Protein AF-A0A1Y1MRL0-F1 (afdb_monomer)

Organism: Photinus pyralis (NCBI:txid7054)

InterPro domains:
  IPR009832 Protein of unknown function DUF1397 [PF07165] (3-108)
  IPR009832 Protein of unknown function DUF1397 [PTHR20997] (3-110)

Sequence (111 aa):
GVNVSESLMEFVCEKDGDRVAMFIAENGFECIKSQQDNLQKCSSDIVNKHKPTNFNAIPALAKITKEQCTEYQSFQKCVVDTLEGCTEKTPANIVDAFFKFVYKLIQCKNL

Structure (mmCIF, N/CA/C/O backbone):
data_AF-A0A1Y1MRL0-F1
#
_entry.id   AF-A0A1Y1MRL0-F1
#
loop_
_atom_site.group_PDB
_atom_site.id
_atom_site.type_symbol
_atom_site.label_atom_id
_atom_site.label_alt_id
_atom_site.label_comp_id
_atom_site.label_asym_id
_atom_site.label_entity_id
_atom_site.label_seq_id
_atom_site.pdbx_PDB_ins_code
_atom_site.Cartn_x
_atom_site.Cartn_y
_atom_site.Cartn_z
_atom_site.occupancy
_atom_site.B_iso_or_equiv
_atom_site.auth_seq_id
_atom_site.auth_comp_id
_atom_site.auth_asym_id
_atom_site.auth_atom_id
_atom_site.pdbx_PDB_model_num
ATOM 1 N N . GLY A 1 1 ? 3.916 -10.225 -24.343 1.00 48.88 1 GLY A N 1
ATOM 2 C CA . GLY A 1 1 ? 4.043 -9.067 -23.438 1.00 48.88 1 GLY A CA 1
ATOM 3 C C . GLY A 1 1 ? 3.197 -9.348 -22.221 1.00 48.88 1 GLY A C 1
ATOM 4 O O . GLY A 1 1 ? 2.147 -9.946 -22.396 1.00 48.88 1 GLY A O 1
ATOM 5 N N . VAL A 1 2 ? 3.666 -9.006 -21.022 1.00 57.00 2 VAL A N 1
ATOM 6 C CA . VAL A 1 2 ? 2.908 -9.236 -19.782 1.00 57.00 2 VAL A CA 1
ATOM 7 C C . VAL A 1 2 ? 1.670 -8.344 -19.796 1.00 57.00 2 VAL A C 1
ATOM 9 O O . VAL A 1 2 ? 1.795 -7.128 -19.955 1.00 57.00 2 VAL A O 1
ATOM 12 N N . ASN A 1 3 ? 0.488 -8.941 -19.667 1.00 75.69 3 ASN A N 1
ATOM 13 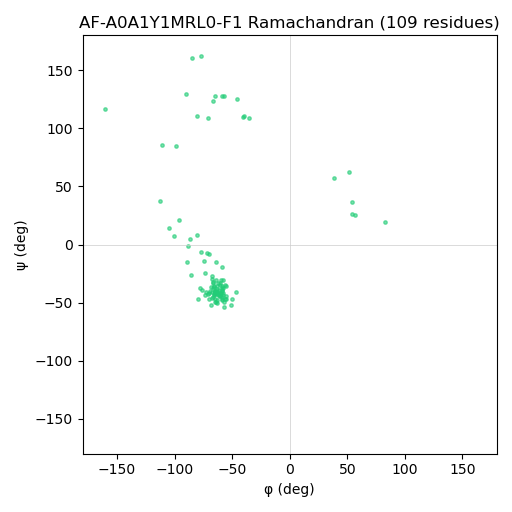C CA . ASN A 1 3 ? -0.736 -8.184 -19.489 1.00 75.69 3 ASN A CA 1
ATOM 14 C C . ASN A 1 3 ? -0.847 -7.779 -18.014 1.00 75.69 3 ASN A C 1
ATOM 16 O O . ASN A 1 3 ? -1.048 -8.618 -17.141 1.00 75.69 3 ASN A O 1
ATOM 20 N N . VAL A 1 4 ? -0.693 -6.484 -17.735 1.00 73.31 4 VAL A N 1
ATOM 21 C CA . VAL A 1 4 ? -0.704 -5.952 -16.365 1.00 73.31 4 VAL A CA 1
ATOM 22 C C . VAL A 1 4 ? -2.021 -6.266 -15.653 1.00 73.31 4 VAL A C 1
ATOM 24 O O . VAL A 1 4 ? -1.989 -6.583 -14.469 1.00 73.31 4 VAL A O 1
ATOM 27 N N . SER A 1 5 ? -3.167 -6.231 -16.344 1.00 75.62 5 SER A N 1
ATOM 28 C CA . SER A 1 5 ? -4.451 -6.541 -15.702 1.00 75.62 5 SER A CA 1
ATOM 29 C C . SER A 1 5 ? -4.561 -8.014 -15.309 1.00 75.62 5 SER A C 1
ATOM 31 O O . SER A 1 5 ? -5.081 -8.315 -14.240 1.00 75.62 5 SER A O 1
ATOM 33 N N . GLU A 1 6 ? -4.019 -8.917 -16.127 1.00 77.69 6 GLU A N 1
ATOM 34 C CA . GLU A 1 6 ? -3.979 -10.357 -15.855 1.00 77.69 6 GLU A CA 1
ATOM 35 C C . GLU A 1 6 ? -3.057 -10.669 -14.673 1.00 77.69 6 GLU A C 1
ATOM 37 O O . GLU A 1 6 ? -3.476 -11.330 -13.731 1.00 77.69 6 GLU A O 1
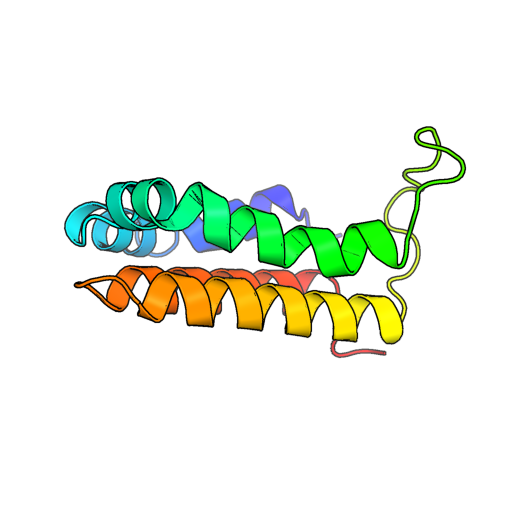ATOM 42 N N . SER A 1 7 ? -1.856 -10.086 -14.635 1.00 79.75 7 SER A N 1
ATOM 43 C CA . SER A 1 7 ? -0.940 -10.248 -13.500 1.00 79.75 7 SER A CA 1
ATOM 44 C C . SER A 1 7 ? -1.504 -9.680 -12.192 1.00 79.75 7 SER A C 1
ATOM 46 O O . SER A 1 7 ? -1.322 -10.264 -11.127 1.00 79.75 7 SER A O 1
ATOM 48 N N . LEU A 1 8 ? -2.212 -8.545 -12.237 1.00 79.62 8 LEU A N 1
ATOM 49 C CA . LEU A 1 8 ? -2.901 -8.020 -11.052 1.00 79.62 8 LEU A CA 1
ATOM 50 C C . LEU A 1 8 ? -4.015 -8.960 -10.589 1.00 79.62 8 LEU A C 1
ATOM 52 O O . LEU A 1 8 ? -4.157 -9.174 -9.385 1.00 79.62 8 LEU A O 1
ATOM 56 N N . MET A 1 9 ? -4.760 -9.546 -11.529 1.00 79.44 9 MET A N 1
ATOM 57 C CA . MET A 1 9 ? -5.769 -10.555 -11.221 1.00 79.44 9 MET A CA 1
ATOM 58 C C . MET A 1 9 ? -5.133 -11.782 -10.566 1.00 79.44 9 MET A C 1
ATOM 60 O O . MET A 1 9 ? -5.626 -12.232 -9.542 1.00 79.44 9 MET A O 1
ATOM 64 N N . GLU A 1 10 ? -4.001 -12.271 -11.073 1.00 83.00 10 GLU A N 1
ATOM 65 C CA . GLU A 1 10 ? -3.267 -13.389 -10.469 1.00 83.00 10 GLU A CA 1
ATOM 66 C C . GLU A 1 10 ? -2.843 -13.102 -9.026 1.00 83.00 10 GLU A C 1
ATOM 68 O O . GLU A 1 10 ? -2.958 -13.980 -8.180 1.00 83.00 10 GLU A O 1
ATOM 73 N N . PHE A 1 11 ? -2.390 -11.884 -8.709 1.00 83.19 11 PHE A N 1
ATOM 74 C CA . PHE A 1 11 ? -2.017 -11.525 -7.335 1.00 83.19 11 PHE A CA 1
ATOM 75 C C . PHE A 1 11 ? -3.218 -11.539 -6.381 1.00 83.19 11 PHE A C 1
ATOM 77 O O . PHE A 1 11 ? -3.094 -11.980 -5.233 1.00 83.19 11 PHE A O 1
ATOM 84 N N . VAL A 1 12 ? -4.350 -11.004 -6.844 1.00 81.50 12 VAL A N 1
ATOM 85 C CA . VAL A 1 12 ? -5.592 -10.863 -6.072 1.00 81.50 12 VAL A CA 1
ATOM 86 C C . VAL A 1 12 ? -6.278 -12.217 -5.903 1.00 81.50 12 VAL A C 1
ATOM 88 O O . VAL A 1 12 ? -6.704 -12.548 -4.801 1.00 81.50 12 VAL A O 1
ATOM 91 N N . CYS A 1 13 ? -6.341 -13.006 -6.973 1.00 80.94 13 CYS A N 1
ATOM 92 C CA . CYS A 1 13 ? -6.937 -14.339 -7.024 1.00 80.94 13 CYS A CA 1
ATOM 93 C C . CYS A 1 13 ? -5.959 -15.452 -6.621 1.00 80.94 13 CYS A C 1
ATOM 95 O O . CYS A 1 13 ? -6.312 -16.627 -6.715 1.00 80.94 13 CYS A O 1
ATOM 97 N N . GLU A 1 14 ? -4.740 -15.116 -6.184 1.00 78.12 14 GLU A N 1
ATOM 98 C CA . GLU A 1 14 ? -3.772 -16.111 -5.727 1.00 78.12 14 GLU A CA 1
ATOM 99 C C . GLU A 1 14 ? -4.393 -16.933 -4.593 1.00 78.12 14 GLU A C 1
ATOM 101 O O . GLU A 1 14 ? -4.893 -16.361 -3.622 1.00 78.12 14 GLU A O 1
ATOM 106 N N . LYS A 1 15 ? -4.348 -18.267 -4.727 1.00 73.12 15 LYS A N 1
ATOM 107 C CA . LYS A 1 15 ? -4.971 -19.223 -3.795 1.00 73.12 15 LYS A CA 1
ATOM 108 C C . LYS A 1 15 ? -6.444 -18.892 -3.535 1.00 73.12 15 LYS A C 1
ATOM 110 O O . LYS A 1 15 ? -6.814 -18.527 -2.428 1.00 73.12 15 LYS A O 1
ATOM 115 N N . ASP A 1 16 ? -7.258 -18.941 -4.588 1.00 76.94 16 ASP A N 1
ATOM 116 C CA . ASP A 1 16 ? -8.711 -18.721 -4.526 1.00 76.94 16 ASP A CA 1
ATOM 117 C C . ASP A 1 16 ? -9.129 -17.398 -3.854 1.00 76.94 16 ASP A C 1
ATOM 119 O O . ASP A 1 16 ? -10.233 -17.259 -3.329 1.00 76.94 16 ASP A O 1
ATOM 123 N N . GLY A 1 17 ? -8.254 -16.389 -3.896 1.00 82.69 17 GLY A N 1
ATOM 124 C CA . GLY A 1 17 ? -8.517 -15.088 -3.293 1.00 82.69 17 GLY A CA 1
ATOM 125 C C . GLY A 1 17 ? -8.233 -15.006 -1.793 1.00 82.69 17 GLY A C 1
ATOM 126 O O . GLY A 1 17 ? -8.711 -14.064 -1.164 1.00 82.69 17 GLY A O 1
ATOM 127 N N . ASP A 1 18 ? -7.430 -15.912 -1.220 1.00 90.50 18 ASP A N 1
ATOM 128 C CA . ASP A 1 18 ? -7.032 -15.914 0.200 1.00 90.50 18 ASP A CA 1
ATOM 129 C C . ASP A 1 18 ? -6.589 -14.532 0.699 1.00 90.50 18 ASP A C 1
ATOM 131 O O . ASP A 1 18 ? -6.940 -14.109 1.799 1.00 90.50 18 ASP A O 1
ATOM 135 N N . ARG A 1 19 ? -5.833 -13.786 -0.116 1.00 88.56 19 ARG A N 1
ATOM 136 C CA . ARG A 1 19 ? -5.383 -12.433 0.249 1.00 88.56 19 ARG A CA 1
ATOM 137 C C . ARG A 1 19 ? -6.542 -11.458 0.389 1.00 88.56 19 ARG A C 1
ATOM 139 O O . ARG A 1 19 ? -6.537 -10.648 1.307 1.00 88.56 19 ARG A O 1
ATOM 146 N N . VAL A 1 20 ? -7.522 -11.529 -0.507 1.00 89.81 20 VAL A N 1
ATOM 147 C CA . VAL A 1 20 ? -8.723 -10.688 -0.444 1.00 89.81 20 VAL A CA 1
ATOM 148 C C . VAL A 1 20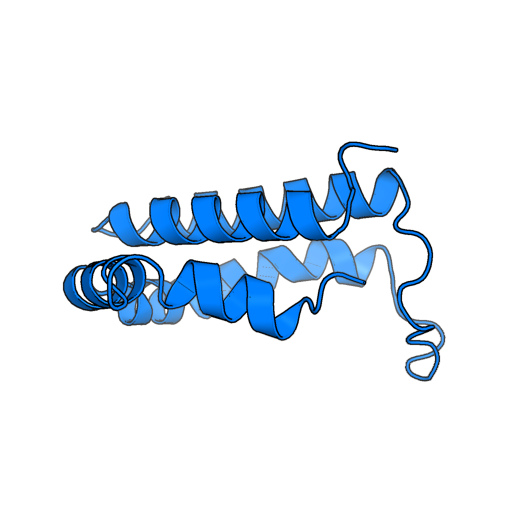 ? -9.609 -11.125 0.712 1.00 89.81 20 VAL A C 1
ATOM 150 O O . VAL A 1 20 ? -10.090 -10.277 1.457 1.00 89.81 20 VAL A O 1
ATOM 153 N N . ALA A 1 21 ? -9.783 -12.432 0.903 1.00 93.12 21 ALA A N 1
ATOM 154 C CA . ALA A 1 21 ? -10.548 -12.978 2.014 1.00 93.12 21 ALA A CA 1
ATOM 155 C C . ALA A 1 21 ? -9.956 -12.540 3.362 1.00 93.12 21 ALA A C 1
ATOM 157 O O . ALA A 1 21 ? -10.685 -12.031 4.208 1.00 93.12 21 ALA A O 1
ATOM 158 N N . MET A 1 22 ? -8.635 -12.645 3.529 1.00 93.25 22 MET A N 1
ATOM 159 C CA . MET A 1 22 ? -7.922 -12.178 4.720 1.00 93.25 22 MET A CA 1
ATOM 160 C C . MET A 1 22 ? -8.020 -10.658 4.880 1.00 93.25 22 MET A C 1
ATOM 162 O O . MET A 1 22 ? -8.255 -10.171 5.978 1.00 93.25 22 MET A O 1
ATOM 166 N N . PHE A 1 23 ? -7.912 -9.897 3.788 1.00 94.25 23 PHE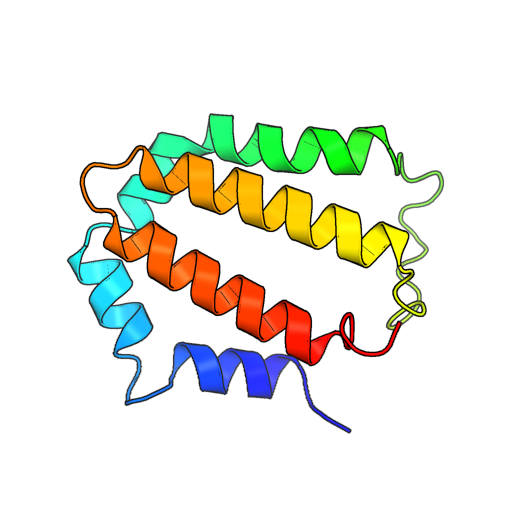 A N 1
ATOM 167 C CA . PHE A 1 23 ? -8.096 -8.446 3.826 1.00 94.25 23 PHE A CA 1
ATOM 168 C C . PHE A 1 23 ? -9.493 -8.049 4.330 1.00 94.25 23 PHE A C 1
ATOM 170 O O . PHE A 1 23 ? -9.621 -7.121 5.126 1.00 94.25 23 PHE A O 1
ATOM 177 N N . ILE A 1 24 ? -10.534 -8.757 3.885 1.00 93.62 24 ILE A N 1
ATOM 178 C CA . ILE A 1 24 ? -11.923 -8.534 4.310 1.00 93.62 24 ILE A CA 1
ATOM 179 C C . ILE A 1 24 ? -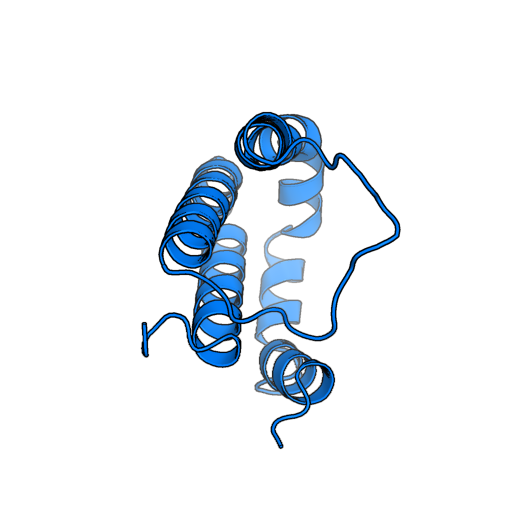12.125 -8.962 5.763 1.00 93.62 24 ILE A C 1
ATOM 181 O O . ILE A 1 24 ? -12.711 -8.211 6.538 1.00 93.62 24 ILE A O 1
ATOM 185 N N . ALA A 1 25 ? -11.634 -10.146 6.137 1.00 95.75 25 ALA A N 1
ATOM 186 C CA . ALA A 1 25 ? -11.768 -10.688 7.488 1.00 95.75 25 ALA A CA 1
ATOM 187 C C . ALA A 1 25 ? -11.160 -9.762 8.556 1.00 95.75 25 ALA A C 1
ATOM 189 O O . ALA A 1 25 ? -11.667 -9.684 9.671 1.00 95.75 25 ALA A O 1
ATOM 190 N N . GLU A 1 26 ? -10.119 -9.019 8.187 1.00 96.00 26 GLU A N 1
ATOM 191 C CA . GLU A 1 26 ? -9.365 -8.117 9.061 1.00 96.00 26 GLU A CA 1
ATOM 192 C C . GLU A 1 26 ? -9.846 -6.656 8.961 1.00 96.00 26 GLU A C 1
ATOM 194 O O . GLU A 1 26 ? -9.107 -5.724 9.282 1.00 96.00 26 GLU A O 1
ATOM 199 N N . ASN A 1 27 ? -11.079 -6.432 8.487 1.00 96.00 27 ASN A N 1
ATOM 200 C CA . ASN A 1 27 ? -11.699 -5.107 8.343 1.00 96.00 27 ASN A CA 1
ATOM 201 C C . ASN A 1 27 ? -10.844 -4.120 7.522 1.00 96.00 27 ASN A C 1
ATOM 203 O O . ASN A 1 27 ? -10.749 -2.921 7.818 1.00 96.00 27 ASN A O 1
ATOM 207 N N . GLY A 1 28 ? -10.169 -4.618 6.482 1.00 94.75 28 GLY A N 1
ATOM 208 C CA . GLY A 1 28 ? -9.259 -3.810 5.676 1.00 94.75 28 GLY A CA 1
ATOM 209 C C . GLY A 1 28 ? -9.956 -2.649 4.964 1.00 94.75 28 GLY A C 1
ATOM 210 O O . GLY A 1 28 ? -9.377 -1.568 4.827 1.00 94.75 28 GLY A O 1
ATOM 211 N N . PHE A 1 29 ? -11.218 -2.824 4.562 1.00 95.06 29 PHE A N 1
ATOM 212 C CA . PHE A 1 29 ? -12.002 -1.752 3.945 1.00 95.06 29 PHE A CA 1
ATOM 213 C C . PHE A 1 29 ? -12.366 -0.653 4.945 1.00 95.06 29 PHE A C 1
ATOM 215 O O . PHE A 1 29 ? -12.256 0.532 4.621 1.00 95.06 29 PHE A O 1
ATOM 222 N N . GLU A 1 30 ? -12.749 -1.020 6.165 1.00 96.62 30 GLU A N 1
ATOM 223 C CA . GLU A 1 30 ? -13.023 -0.091 7.258 1.00 96.62 30 GLU A CA 1
ATOM 224 C C . GLU A 1 30 ? -11.763 0.692 7.628 1.00 96.62 30 GLU A C 1
ATOM 226 O O . GLU A 1 30 ? -11.831 1.912 7.787 1.00 96.62 30 GLU A O 1
ATOM 231 N N . CYS A 1 31 ? -10.608 0.021 7.685 1.00 96.12 31 CYS A N 1
ATOM 232 C CA . CYS A 1 31 ? -9.315 0.666 7.896 1.0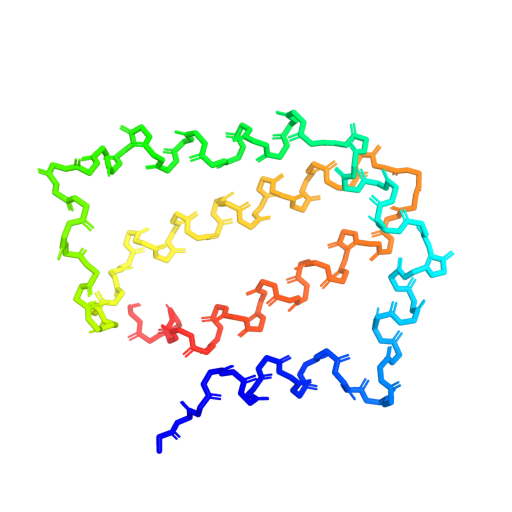0 96.12 31 CYS A CA 1
ATOM 233 C C . CYS A 1 31 ? -9.044 1.735 6.825 1.00 96.12 31 CYS A C 1
ATOM 235 O O . CYS A 1 31 ? -8.851 2.904 7.169 1.00 96.12 31 CYS A O 1
ATOM 237 N N . ILE A 1 32 ? -9.132 1.385 5.533 1.00 94.88 32 ILE A N 1
ATOM 238 C CA . ILE A 1 32 ? -8.952 2.348 4.430 1.00 94.88 32 ILE A CA 1
ATOM 239 C C . ILE A 1 32 ? -9.927 3.520 4.558 1.00 94.88 32 ILE A C 1
ATOM 241 O O . ILE A 1 32 ? -9.521 4.677 4.447 1.00 94.88 32 ILE A O 1
ATOM 245 N N . LYS A 1 33 ? -11.206 3.234 4.815 1.00 96.19 33 LYS A N 1
ATOM 246 C CA . LYS A 1 33 ? -12.242 4.261 4.957 1.00 96.19 33 LYS A CA 1
ATOM 247 C C . LYS A 1 33 ? -11.942 5.206 6.121 1.00 96.19 33 LYS A C 1
ATOM 249 O O . LYS A 1 33 ? -12.089 6.415 5.974 1.00 96.19 33 LYS A O 1
ATOM 254 N N . SER A 1 34 ? -11.490 4.674 7.255 1.00 96.44 34 SER A N 1
ATOM 255 C CA . SER A 1 34 ? -11.131 5.471 8.434 1.00 96.44 34 SER A CA 1
ATOM 256 C C . SER A 1 34 ? -9.897 6.351 8.212 1.00 96.44 34 SER A C 1
ATOM 258 O O . SER A 1 34 ? -9.775 7.407 8.826 1.00 96.44 34 SER A O 1
ATOM 260 N N . GLN A 1 35 ? -9.006 5.942 7.304 1.00 95.38 35 GLN A N 1
ATOM 261 C CA . GLN A 1 35 ? -7.763 6.642 6.985 1.00 95.38 35 GLN A CA 1
ATOM 262 C C . GLN A 1 35 ? -7.843 7.483 5.706 1.00 95.38 35 GLN A C 1
ATOM 264 O O . GLN A 1 35 ? -6.824 8.017 5.270 1.00 95.38 35 GLN A O 1
ATOM 269 N N . GLN A 1 36 ? -9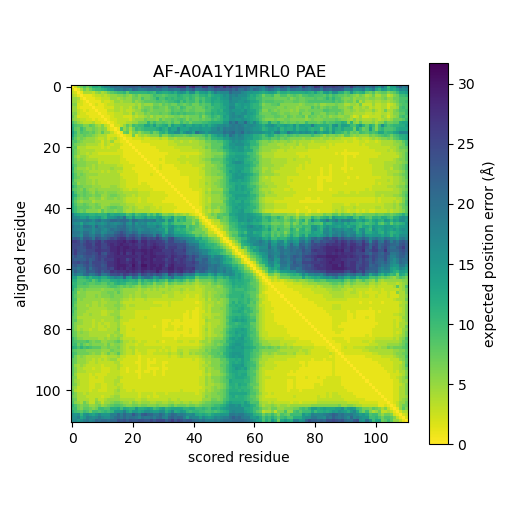.023 7.624 5.094 1.00 93.38 36 GLN A N 1
ATOM 270 C CA . GLN A 1 36 ? -9.195 8.250 3.780 1.00 93.38 36 GLN A CA 1
ATOM 271 C C . GLN A 1 36 ? -8.497 9.618 3.664 1.00 93.38 36 GLN A C 1
ATOM 273 O O . GLN A 1 36 ? -7.758 9.845 2.706 1.00 93.38 36 GLN A O 1
ATOM 278 N N . ASP A 1 37 ? -8.664 10.500 4.650 1.00 92.50 37 ASP A N 1
ATOM 279 C CA . ASP A 1 37 ? -8.056 11.838 4.642 1.00 92.50 37 ASP A CA 1
ATOM 280 C C . ASP A 1 37 ? -6.523 11.795 4.745 1.00 92.50 37 ASP A C 1
ATOM 282 O O . ASP A 1 37 ? -5.824 12.638 4.182 1.00 92.50 37 ASP A O 1
ATOM 286 N N . ASN A 1 38 ? -5.973 10.810 5.457 1.00 92.69 38 ASN A N 1
ATOM 287 C CA . ASN A 1 38 ? -4.527 10.618 5.568 1.00 92.69 38 ASN A CA 1
ATOM 288 C C . ASN A 1 38 ? -3.955 9.996 4.290 1.00 92.69 38 ASN A C 1
ATOM 290 O O . ASN A 1 38 ? -2.924 10.446 3.796 1.00 92.69 38 ASN A O 1
ATOM 294 N N . LEU A 1 39 ? -4.678 9.051 3.687 1.00 92.44 39 LEU A N 1
ATOM 295 C CA . LEU A 1 39 ? -4.321 8.457 2.400 1.00 92.44 39 LEU A CA 1
ATOM 296 C C . LEU A 1 39 ? -4.336 9.488 1.264 1.00 92.44 39 LEU A C 1
ATOM 298 O O . LEU A 1 39 ? -3.469 9.452 0.392 1.00 92.44 39 LEU A O 1
ATOM 302 N N . GLN A 1 40 ? -5.262 10.453 1.287 1.00 89.50 40 GLN A N 1
ATOM 303 C CA . GLN A 1 40 ? -5.259 11.560 0.325 1.00 89.50 40 GLN A CA 1
ATOM 304 C C . GLN A 1 40 ? -3.956 12.369 0.393 1.00 89.50 40 GLN A C 1
ATOM 306 O O . GLN A 1 40 ? -3.395 12.713 -0.652 1.00 89.50 40 GLN A O 1
ATOM 311 N N . LYS A 1 41 ? -3.411 12.597 1.596 1.00 89.94 41 LYS A N 1
ATOM 312 C CA . LYS A 1 41 ? -2.142 13.324 1.779 1.00 89.94 41 LYS A CA 1
ATOM 313 C C . LYS A 1 41 ? -0.952 12.596 1.156 1.00 89.94 41 LYS A C 1
ATOM 315 O O . LYS A 1 41 ? -0.066 13.269 0.642 1.00 89.94 41 LYS A O 1
ATOM 320 N N . CYS A 1 42 ? -0.969 11.261 1.095 1.00 88.81 42 CYS A N 1
ATOM 321 C CA . CYS A 1 42 ? 0.082 10.493 0.419 1.00 88.81 42 CYS A CA 1
ATOM 322 C C . CYS A 1 42 ? 0.208 10.836 -1.073 1.00 88.81 42 CYS A C 1
ATOM 324 O O . CYS A 1 42 ? 1.299 10.771 -1.634 1.00 88.81 42 CYS A O 1
ATOM 326 N N . SER A 1 43 ? -0.896 11.214 -1.727 1.00 79.56 43 SER A N 1
ATOM 327 C CA . SER A 1 43 ? -0.903 11.582 -3.150 1.00 79.56 43 SER A CA 1
ATOM 328 C C . SER A 1 43 ? -0.548 13.051 -3.407 1.00 79.56 43 SER A C 1
ATOM 330 O O . SER A 1 43 ? -0.009 13.379 -4.468 1.00 79.56 43 SER A O 1
ATOM 332 N N . SER A 1 44 ? -0.794 13.933 -2.432 1.00 66.81 44 SER A N 1
ATOM 333 C CA . SER A 1 44 ? -0.520 15.370 -2.541 1.00 66.81 44 SER A CA 1
ATOM 334 C C . SER A 1 44 ? 0.954 15.661 -2.816 1.00 66.81 44 SER A C 1
ATOM 336 O O . SER A 1 44 ? 1.263 16.562 -3.593 1.00 66.81 44 SER A O 1
ATOM 338 N N . ASP A 1 45 ? 1.867 14.869 -2.257 1.00 60.94 45 ASP A N 1
ATOM 339 C CA . ASP A 1 45 ? 3.308 15.040 -2.465 1.00 60.94 45 ASP A CA 1
ATOM 340 C C . ASP A 1 45 ? 3.746 14.733 -3.904 1.00 60.94 45 ASP A C 1
ATOM 342 O O . ASP A 1 45 ? 4.682 15.354 -4.409 1.00 60.94 45 ASP A O 1
ATOM 346 N N . ILE A 1 46 ? 3.045 13.826 -4.592 1.00 65.88 46 ILE A N 1
ATOM 347 C CA . ILE A 1 46 ? 3.298 13.495 -6.002 1.00 65.88 46 ILE A CA 1
ATOM 348 C C . ILE A 1 46 ? 2.670 14.549 -6.917 1.00 65.88 46 ILE A C 1
ATOM 350 O O . ILE A 1 46 ? 3.325 15.056 -7.826 1.00 65.88 46 ILE A O 1
ATOM 354 N N . VAL A 1 47 ? 1.413 14.928 -6.666 1.00 59.19 47 VAL A N 1
ATOM 355 C CA . VAL A 1 47 ? 0.682 15.904 -7.496 1.00 59.19 47 VAL A CA 1
ATOM 356 C C . VAL A 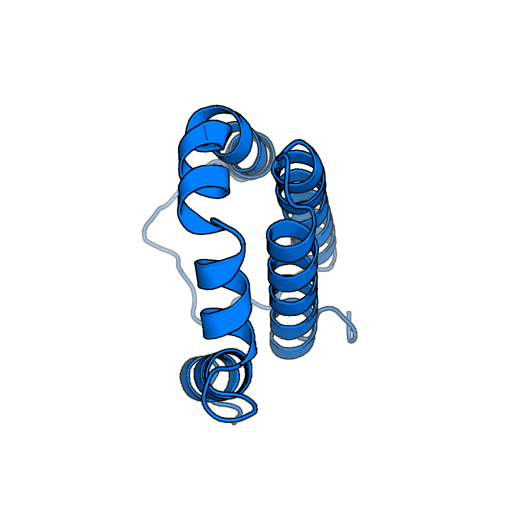1 47 ? 1.301 17.302 -7.407 1.00 59.19 47 VAL A C 1
ATOM 358 O O . VAL A 1 47 ? 1.353 18.020 -8.406 1.00 59.19 47 VAL A O 1
ATOM 361 N N . ASN A 1 48 ? 1.820 17.690 -6.238 1.00 58.62 48 ASN A N 1
ATOM 362 C CA . ASN A 1 48 ? 2.517 18.965 -6.073 1.00 58.62 48 ASN A CA 1
ATOM 363 C C . ASN A 1 48 ? 3.840 19.018 -6.851 1.00 58.62 48 ASN A C 1
ATOM 365 O O . ASN A 1 48 ? 4.205 20.093 -7.332 1.00 58.62 48 ASN A O 1
ATOM 369 N N . LYS A 1 49 ? 4.532 17.879 -6.999 1.00 59.88 49 LYS A N 1
ATOM 370 C CA . LYS A 1 49 ? 5.772 17.760 -7.783 1.00 59.88 49 LYS A CA 1
ATOM 371 C C . LYS A 1 49 ? 5.513 17.687 -9.288 1.00 59.88 49 LYS A C 1
ATOM 373 O O . LYS A 1 49 ? 6.231 18.324 -10.050 1.00 59.88 49 LYS A O 1
ATOM 378 N N . HIS A 1 50 ? 4.446 17.003 -9.706 1.00 60.19 50 HIS A N 1
ATOM 379 C CA . HIS A 1 50 ? 4.122 16.747 -11.118 1.00 60.19 50 HIS A CA 1
ATOM 380 C C . HIS A 1 50 ? 2.870 17.462 -11.610 1.00 60.19 50 HIS A C 1
ATOM 382 O O . HIS A 1 50 ? 2.121 16.879 -12.394 1.00 60.19 50 HIS A O 1
ATOM 388 N N . LYS A 1 51 ? 2.616 18.704 -11.162 1.00 54.06 51 LYS A N 1
ATOM 389 C CA . LYS A 1 51 ? 1.460 19.509 -11.607 1.00 54.06 51 LYS A CA 1
ATOM 390 C C . LYS A 1 51 ? 1.239 19.313 -13.113 1.00 54.06 51 LYS A C 1
ATOM 392 O O . LYS A 1 51 ? 2.086 19.750 -13.897 1.00 54.06 51 LYS A O 1
ATOM 397 N N . PRO A 1 52 ? 0.151 18.649 -13.537 1.00 49.53 52 PRO A N 1
ATOM 398 C CA . PRO A 1 52 ? 0.013 18.261 -14.926 1.00 49.53 52 PRO A CA 1
ATOM 399 C C . PRO A 1 52 ? -0.227 19.525 -15.744 1.00 49.53 52 PRO A C 1
ATOM 401 O O . PRO A 1 52 ? -1.292 20.132 -15.677 1.00 49.53 52 PRO A O 1
ATOM 404 N N . THR A 1 53 ? 0.762 19.936 -16.535 1.00 50.53 53 THR A N 1
ATOM 405 C CA . THR A 1 53 ? 0.588 21.001 -17.532 1.00 50.53 53 THR A CA 1
ATOM 406 C C . THR A 1 53 ? -0.250 20.534 -18.725 1.00 50.53 53 THR A C 1
ATOM 408 O O . THR A 1 53 ? -0.633 21.356 -19.548 1.00 50.53 53 THR A O 1
ATOM 411 N N . ASN A 1 54 ? -0.593 19.240 -18.808 1.00 42.91 54 ASN A N 1
ATOM 412 C CA . ASN A 1 54 ? -1.567 18.704 -19.756 1.00 42.91 54 ASN A CA 1
ATOM 413 C C . ASN A 1 54 ? -2.099 17.330 -19.310 1.00 42.91 54 ASN A C 1
ATOM 415 O O . ASN A 1 54 ? -1.364 16.348 -19.308 1.00 42.91 54 ASN A O 1
ATOM 419 N N . PHE A 1 55 ? -3.400 17.237 -19.022 1.00 46.09 55 PHE A N 1
ATOM 420 C CA . PHE A 1 55 ? -4.097 15.971 -18.729 1.00 46.09 55 PHE A CA 1
ATOM 421 C C . PHE A 1 55 ? -4.265 15.049 -19.957 1.00 46.09 55 PHE A C 1
ATOM 423 O O . PHE A 1 55 ? -4.670 13.900 -19.813 1.00 46.09 55 PHE A O 1
ATOM 430 N N . ASN A 1 56 ? -3.930 15.527 -21.162 1.00 44.38 56 ASN A N 1
ATOM 431 C CA . ASN A 1 56 ? -4.088 14.783 -22.420 1.00 44.38 56 ASN A CA 1
ATOM 432 C C . ASN A 1 56 ? -2.884 13.903 -22.792 1.00 44.38 56 ASN A C 1
ATOM 434 O O . ASN A 1 56 ? -2.917 13.220 -23.812 1.00 44.38 56 ASN A O 1
ATOM 438 N N . ALA A 1 57 ? -1.823 13.904 -21.988 1.00 43.06 57 ALA A N 1
ATOM 439 C CA . ALA A 1 57 ? -0.685 13.020 -22.178 1.00 43.06 57 ALA A CA 1
ATOM 440 C C . ALA A 1 57 ? -0.664 11.994 -21.044 1.00 43.06 57 ALA A C 1
ATOM 442 O O . ALA A 1 57 ? 0.034 12.161 -20.050 1.00 43.06 57 ALA A O 1
ATOM 443 N N . ILE A 1 58 ? -1.406 10.903 -21.214 1.00 43.12 58 ILE A N 1
ATOM 444 C CA . ILE A 1 58 ? -0.973 9.612 -20.677 1.00 43.12 58 ILE A CA 1
ATOM 445 C C . ILE A 1 58 ? -0.335 8.902 -21.873 1.00 43.12 58 ILE A C 1
ATOM 447 O O . ILE A 1 58 ? -1.034 8.198 -22.605 1.00 43.12 58 ILE A O 1
ATOM 451 N N . PRO A 1 59 ? 0.960 9.133 -22.176 1.00 42.53 59 PRO A N 1
ATOM 452 C CA . PRO A 1 59 ? 1.625 8.340 -23.190 1.00 42.53 59 PRO A CA 1
ATOM 453 C C . PRO A 1 59 ? 1.665 6.915 -22.653 1.00 42.53 59 PRO A C 1
ATOM 455 O O . PRO A 1 59 ? 2.089 6.692 -21.516 1.00 42.53 59 PRO A O 1
ATOM 458 N N . ALA A 1 60 ? 1.195 5.973 -23.467 1.00 43.41 60 ALA A N 1
ATOM 459 C CA . ALA A 1 60 ? 1.314 4.542 -23.246 1.00 43.41 60 ALA A CA 1
ATOM 460 C C . ALA A 1 60 ? 2.659 4.215 -22.583 1.00 43.41 60 ALA A C 1
ATOM 462 O O . ALA A 1 60 ? 3.694 4.383 -23.221 1.00 43.41 60 ALA A O 1
ATOM 463 N N . LEU A 1 61 ? 2.628 3.822 -21.302 1.00 42.69 61 LEU A N 1
ATOM 464 C CA . LEU A 1 61 ? 3.792 3.385 -20.528 1.00 42.69 61 LEU A CA 1
ATOM 465 C C . LEU A 1 61 ? 5.053 4.206 -20.857 1.00 42.69 61 LEU A C 1
ATOM 467 O O . LEU A 1 61 ? 6.059 3.660 -21.316 1.00 42.69 61 LEU A O 1
ATOM 471 N N . ALA A 1 62 ? 4.977 5.534 -20.685 1.00 49.66 62 ALA A N 1
ATOM 472 C CA . ALA A 1 62 ? 6.162 6.385 -20.700 1.00 49.66 62 ALA A CA 1
ATOM 473 C C . ALA A 1 62 ? 7.233 5.706 -19.838 1.00 49.66 62 ALA A C 1
ATOM 475 O O . ALA A 1 62 ? 6.936 5.327 -18.706 1.00 49.66 62 ALA A O 1
ATOM 476 N N . LYS A 1 63 ? 8.425 5.471 -20.411 1.00 56.16 63 LYS A N 1
ATOM 477 C CA . LYS A 1 63 ? 9.556 4.816 -19.739 1.00 56.16 63 LYS A CA 1
ATOM 478 C C . LYS A 1 63 ? 9.630 5.330 -18.309 1.00 56.16 63 LYS A C 1
ATOM 480 O O . LYS A 1 63 ? 9.937 6.506 -18.116 1.00 56.16 63 LYS A O 1
ATOM 485 N N . ILE A 1 64 ? 9.303 4.469 -17.348 1.00 66.62 64 ILE A N 1
ATOM 486 C CA . ILE A 1 64 ? 9.324 4.875 -15.953 1.00 66.62 64 ILE A CA 1
ATOM 487 C C . ILE A 1 64 ? 10.740 5.339 -15.644 1.00 66.62 64 ILE A C 1
ATOM 489 O O . ILE A 1 64 ? 11.711 4.663 -15.981 1.00 66.62 64 ILE A O 1
ATOM 493 N N . THR A 1 65 ? 10.868 6.533 -15.084 1.00 75.06 65 THR A N 1
ATOM 494 C CA . THR A 1 65 ? 12.162 7.085 -14.698 1.00 75.06 65 THR A CA 1
ATOM 495 C C . THR A 1 65 ? 12.544 6.588 -13.307 1.00 75.06 65 THR A C 1
ATOM 497 O O . THR A 1 65 ? 11.701 6.188 -12.501 1.00 75.06 65 THR A O 1
ATOM 500 N N . LYS A 1 66 ? 13.835 6.661 -12.973 1.00 80.62 66 LYS A N 1
ATOM 501 C CA . LYS A 1 66 ? 14.313 6.382 -11.611 1.00 80.62 66 LYS A CA 1
ATOM 502 C C . LYS A 1 66 ? 13.621 7.261 -10.556 1.00 80.62 66 LYS A C 1
ATOM 504 O O . LYS A 1 66 ? 13.360 6.809 -9.442 1.00 80.62 66 LYS A O 1
ATOM 509 N N . GLU A 1 67 ? 13.304 8.502 -10.917 1.00 80.38 67 GLU A N 1
ATOM 510 C CA . GLU A 1 67 ? 12.556 9.435 -10.072 1.00 80.38 67 GLU A CA 1
ATOM 511 C C . GLU A 1 67 ? 11.135 8.928 -9.809 1.00 80.38 67 GLU A C 1
ATOM 513 O O . GLU A 1 67 ? 10.754 8.773 -8.653 1.00 80.38 67 GLU A O 1
ATOM 518 N N . GLN A 1 68 ? 10.409 8.522 -10.854 1.00 78.88 68 GLN A N 1
ATOM 519 C CA . GLN A 1 68 ? 9.064 7.953 -10.724 1.00 78.88 68 GLN A CA 1
ATOM 520 C C . GLN A 1 68 ? 9.051 6.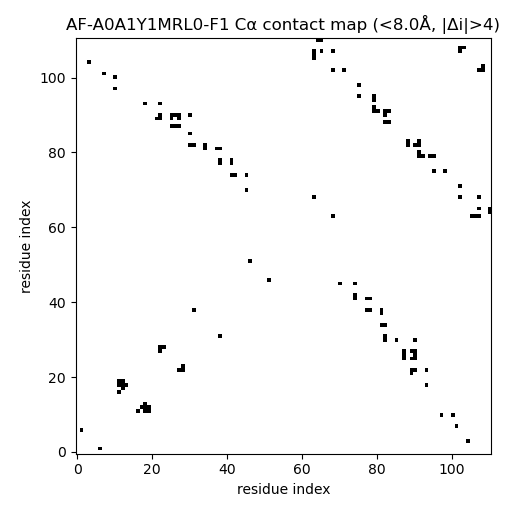668 -9.879 1.00 78.88 68 GLN A C 1
ATOM 522 O O . GLN A 1 68 ? 8.126 6.446 -9.100 1.00 78.88 68 GLN A O 1
ATOM 527 N N . CYS A 1 69 ? 10.099 5.841 -9.955 1.00 85.00 69 CYS A N 1
ATOM 528 C CA . CYS A 1 69 ? 10.250 4.684 -9.066 1.00 85.00 69 CYS A CA 1
ATOM 529 C C . CYS A 1 69 ? 10.481 5.072 -7.601 1.00 85.00 69 CYS A C 1
ATOM 531 O O . CYS A 1 69 ? 9.981 4.401 -6.699 1.00 85.00 69 CYS A O 1
ATOM 533 N N . THR A 1 70 ? 11.231 6.146 -7.359 1.00 85.56 70 THR A N 1
ATOM 534 C CA . THR A 1 70 ? 11.486 6.661 -6.004 1.00 85.56 70 THR A CA 1
ATOM 535 C C . THR A 1 70 ? 10.211 7.251 -5.399 1.00 85.56 70 THR A C 1
ATOM 537 O O . THR A 1 70 ? 9.902 7.043 -4.224 1.00 85.56 70 THR A O 1
ATOM 540 N N . GLU A 1 71 ? 9.428 7.953 -6.212 1.00 84.75 71 GLU A N 1
ATOM 541 C CA . GLU A 1 71 ? 8.135 8.504 -5.814 1.00 84.75 71 GLU A CA 1
ATOM 542 C C . GLU A 1 71 ? 7.107 7.416 -5.555 1.00 84.75 71 GLU A C 1
ATOM 544 O O . GLU A 1 71 ? 6.400 7.477 -4.553 1.00 84.75 71 GLU A O 1
ATOM 549 N N . TYR A 1 72 ? 7.085 6.376 -6.389 1.00 87.00 72 TYR A N 1
ATOM 550 C CA . TYR A 1 72 ? 6.277 5.191 -6.146 1.00 87.00 72 TYR A CA 1
ATOM 551 C C . TYR A 1 72 ? 6.589 4.567 -4.781 1.00 87.00 72 TYR A C 1
ATOM 553 O O . TYR A 1 72 ? 5.675 4.266 -4.019 1.00 87.00 72 TYR A O 1
ATOM 561 N N . GLN A 1 73 ? 7.872 4.400 -4.442 1.00 89.88 73 GLN A N 1
ATOM 562 C CA . GLN A 1 73 ? 8.282 3.850 -3.145 1.00 89.88 73 GLN A CA 1
ATOM 563 C C . GLN A 1 73 ? 7.904 4.769 -1.981 1.00 89.88 73 GLN A C 1
ATOM 565 O O . GLN A 1 73 ? 7.513 4.287 -0.920 1.00 89.88 73 GLN A O 1
ATOM 570 N N . SER A 1 74 ? 7.986 6.085 -2.183 1.00 90.88 74 SER A N 1
ATOM 571 C CA . SER A 1 74 ? 7.561 7.074 -1.188 1.00 90.88 74 SER A CA 1
ATOM 572 C C . SER A 1 74 ? 6.047 7.019 -0.960 1.00 90.88 74 SER A C 1
ATOM 574 O O . SER A 1 74 ? 5.598 7.021 0.184 1.00 90.88 74 SER A O 1
ATOM 576 N N . PHE A 1 75 ? 5.263 6.886 -2.032 1.00 91.62 75 PHE A N 1
ATOM 577 C CA . PHE A 1 75 ? 3.814 6.705 -1.963 1.00 91.62 75 PHE A CA 1
ATOM 578 C C . PHE A 1 75 ? 3.427 5.392 -1.293 1.00 91.62 75 PHE A C 1
ATOM 580 O O . PHE A 1 75 ? 2.632 5.404 -0.357 1.00 91.62 75 PHE A O 1
ATOM 587 N N . GLN A 1 76 ? 4.033 4.278 -1.719 1.00 93.81 76 GLN A N 1
ATOM 588 C CA . GLN A 1 76 ? 3.873 2.973 -1.082 1.00 93.81 76 GLN A CA 1
ATOM 589 C C . GLN A 1 76 ? 4.131 3.085 0.419 1.00 93.81 76 GLN A C 1
ATOM 591 O O . GLN A 1 76 ? 3.285 2.679 1.210 1.00 93.81 76 GLN A O 1
ATOM 596 N N . LYS A 1 77 ? 5.271 3.667 0.813 1.00 95.12 77 LYS A N 1
ATOM 597 C CA . LYS A 1 77 ? 5.622 3.833 2.222 1.00 95.12 77 LYS A CA 1
ATOM 598 C C . LYS A 1 77 ? 4.568 4.645 2.971 1.00 95.12 77 LYS A C 1
ATOM 600 O O . LYS A 1 77 ? 4.114 4.199 4.013 1.00 95.12 77 LYS A O 1
ATOM 605 N N . CYS A 1 78 ? 4.143 5.786 2.430 1.00 95.62 78 CYS A N 1
ATOM 606 C CA . CYS A 1 78 ? 3.118 6.613 3.067 1.00 95.62 78 CYS A CA 1
ATOM 607 C C . CYS A 1 78 ? 1.800 5.854 3.271 1.00 95.62 78 CYS A C 1
ATOM 609 O O . CYS A 1 78 ? 1.214 5.917 4.353 1.00 95.62 78 CYS A O 1
ATOM 611 N N . VAL A 1 79 ? 1.341 5.113 2.256 1.00 95.56 79 VAL A N 1
ATOM 612 C CA . VAL A 1 79 ? 0.102 4.331 2.344 1.00 95.56 79 VAL A CA 1
ATOM 613 C C . VAL A 1 79 ? 0.233 3.221 3.384 1.00 95.56 79 VAL A C 1
ATOM 615 O O . VAL A 1 79 ? -0.648 3.079 4.225 1.00 95.56 79 VAL A O 1
ATOM 618 N N . VAL A 1 80 ? 1.332 2.464 3.364 1.00 96.88 80 VAL A N 1
ATOM 619 C CA . VAL A 1 80 ? 1.567 1.373 4.320 1.00 96.88 80 VAL A CA 1
ATOM 620 C C . VAL A 1 80 ? 1.665 1.915 5.745 1.00 96.88 80 VAL A C 1
ATOM 622 O O . VAL A 1 80 ? 0.913 1.460 6.600 1.00 96.88 80 VAL A O 1
ATOM 625 N N . ASP A 1 81 ? 2.482 2.946 5.979 1.00 96.69 81 ASP A N 1
ATOM 626 C CA . ASP A 1 81 ? 2.630 3.589 7.293 1.00 96.69 81 ASP A CA 1
ATOM 627 C C . ASP A 1 81 ? 1.277 4.127 7.811 1.00 96.69 81 ASP A C 1
ATOM 629 O O . ASP A 1 81 ? 0.976 4.039 9.001 1.00 96.69 81 ASP A O 1
ATOM 633 N N . THR A 1 82 ? 0.429 4.657 6.920 1.00 96.38 82 THR A N 1
ATOM 634 C CA . THR A 1 82 ? -0.919 5.135 7.274 1.00 96.38 82 THR A CA 1
ATOM 635 C C . THR A 1 82 ? -1.832 3.986 7.709 1.00 96.38 82 THR A C 1
ATOM 637 O O . THR A 1 82 ? -2.538 4.099 8.712 1.00 96.38 82 THR A O 1
ATOM 640 N N . LEU A 1 83 ? -1.825 2.872 6.972 1.00 96.62 83 LEU A N 1
ATOM 641 C CA . LEU A 1 83 ? -2.662 1.708 7.275 1.00 96.62 83 LEU A CA 1
ATOM 642 C C . LEU A 1 83 ? -2.155 0.919 8.490 1.00 96.62 83 LEU A C 1
ATOM 644 O O . LEU A 1 83 ? -2.949 0.281 9.175 1.00 96.62 83 LEU A O 1
ATOM 648 N N . GLU A 1 84 ? -0.864 0.999 8.818 1.00 95.81 84 GLU A N 1
ATOM 649 C CA . GLU A 1 84 ? -0.310 0.442 10.060 1.00 95.81 84 GLU A CA 1
ATOM 650 C C . GLU A 1 84 ? -0.849 1.116 11.332 1.00 95.81 84 GLU A C 1
ATOM 652 O O . GLU A 1 84 ? -0.675 0.570 12.427 1.00 95.81 84 GLU A O 1
ATOM 657 N N . GLY A 1 85 ? -1.483 2.288 11.199 1.00 93.56 85 GLY A N 1
ATOM 658 C CA . GLY A 1 85 ? -2.187 2.980 12.278 1.00 93.56 85 GLY A CA 1
ATOM 659 C C . GLY A 1 85 ? -3.567 2.398 12.609 1.00 93.56 85 GLY A C 1
ATOM 660 O O . GLY A 1 85 ? -4.192 2.840 13.573 1.00 93.56 85 GLY A O 1
ATOM 661 N N . CYS A 1 86 ? -4.060 1.435 11.828 1.00 94.38 86 CYS A N 1
ATOM 662 C CA . CYS A 1 86 ? -5.289 0.706 12.126 1.00 94.38 86 CYS A CA 1
ATOM 663 C C . CYS A 1 86 ? -5.074 -0.356 13.215 1.00 94.38 86 CYS A C 1
ATOM 665 O O . CYS A 1 86 ? -3.949 -0.765 13.498 1.00 94.38 86 CYS A O 1
ATOM 667 N N . THR A 1 87 ? -6.174 -0.813 13.823 1.00 93.88 87 THR A N 1
ATOM 668 C CA . THR A 1 87 ? -6.155 -1.874 14.843 1.00 93.88 87 THR A CA 1
ATOM 669 C C . THR A 1 87 ? -5.518 -3.152 14.307 1.00 93.88 87 THR A C 1
ATOM 671 O O . THR A 1 87 ? -4.594 -3.677 14.924 1.00 93.88 87 THR A O 1
ATOM 674 N N . GLU A 1 88 ? -5.964 -3.599 13.131 1.00 93.62 88 GLU A N 1
ATOM 675 C CA . GLU A 1 88 ? -5.379 -4.745 12.447 1.00 93.62 88 GLU A CA 1
ATOM 676 C C . GLU A 1 88 ? -4.262 -4.292 11.511 1.00 93.62 88 GLU A C 1
ATOM 678 O O . GLU A 1 88 ? -4.446 -3.406 10.672 1.00 93.62 88 GLU A O 1
ATOM 683 N N . LYS A 1 89 ? -3.092 -4.929 11.625 1.00 92.44 89 LYS A N 1
ATOM 684 C CA . LYS A 1 89 ? -1.933 -4.645 10.758 1.00 92.44 89 LYS A CA 1
ATOM 685 C C . LYS A 1 89 ? -1.916 -5.485 9.486 1.00 92.44 89 LYS A C 1
ATOM 687 O O . LYS A 1 89 ? -1.194 -5.172 8.538 1.00 92.44 89 LYS A O 1
ATOM 692 N N . THR A 1 90 ? -2.719 -6.543 9.445 1.00 94.12 90 THR A N 1
ATOM 693 C CA . THR A 1 90 ? -2.840 -7.447 8.299 1.00 94.12 90 THR A CA 1
ATOM 694 C C . THR A 1 90 ? -3.193 -6.714 6.995 1.00 94.12 90 THR A C 1
ATOM 696 O O . THR A 1 90 ? -2.511 -6.957 5.994 1.00 94.12 90 THR A O 1
ATOM 699 N N . PRO A 1 91 ? -4.145 -5.754 6.973 1.00 94.50 91 PRO A N 1
ATOM 700 C CA . PRO A 1 91 ? -4.444 -4.962 5.779 1.00 94.50 91 PRO A CA 1
ATOM 701 C C . PRO A 1 91 ? -3.232 -4.196 5.230 1.00 94.50 91 PRO A C 1
ATOM 703 O O . PRO A 1 91 ? -2.999 -4.211 4.020 1.00 94.50 91 PRO A O 1
ATOM 706 N N . ALA A 1 92 ? -2.418 -3.586 6.099 1.00 96.31 92 ALA A N 1
ATOM 707 C CA . ALA A 1 92 ? -1.218 -2.850 5.695 1.00 96.31 92 ALA A CA 1
ATOM 708 C C . ALA A 1 92 ? -0.182 -3.769 5.027 1.00 96.31 92 ALA A C 1
ATOM 710 O O . ALA A 1 92 ? 0.356 -3.435 3.971 1.00 96.31 92 ALA A O 1
ATOM 711 N N . ASN A 1 93 ? 0.029 -4.968 5.580 1.00 94.94 93 ASN A N 1
ATOM 712 C CA . ASN A 1 93 ? 0.943 -5.967 5.017 1.00 94.94 93 ASN A CA 1
ATOM 713 C C . ASN A 1 93 ? 0.491 -6.480 3.640 1.00 94.94 93 ASN A C 1
ATOM 715 O O . ASN A 1 93 ? 1.316 -6.667 2.742 1.00 94.94 93 ASN A O 1
ATOM 719 N N . ILE A 1 94 ? -0.814 -6.705 3.452 1.00 94.75 94 ILE A N 1
ATOM 720 C CA . ILE A 1 94 ? -1.378 -7.132 2.160 1.00 94.75 94 ILE A CA 1
ATOM 721 C C . ILE A 1 94 ? -1.204 -6.023 1.115 1.00 94.75 94 ILE A C 1
ATOM 723 O O . ILE A 1 94 ? -0.789 -6.295 -0.014 1.00 94.75 94 ILE A O 1
ATOM 727 N N . VAL A 1 95 ? -1.465 -4.771 1.499 1.00 94.38 95 VAL A N 1
ATOM 728 C CA . VAL A 1 95 ? -1.280 -3.598 0.634 1.00 94.38 95 VAL A CA 1
ATOM 729 C C . VAL A 1 95 ? 0.197 -3.393 0.277 1.00 94.38 95 VAL A C 1
ATOM 731 O O . VAL A 1 95 ? 0.516 -3.158 -0.889 1.00 94.38 95 VAL A O 1
ATOM 734 N N . ASP A 1 96 ? 1.121 -3.569 1.222 1.00 95.19 96 ASP A N 1
ATOM 735 C CA . ASP A 1 96 ? 2.565 -3.536 0.954 1.00 95.19 96 ASP A CA 1
ATOM 736 C C . ASP A 1 96 ? 2.994 -4.631 -0.040 1.00 95.19 96 ASP A C 1
ATOM 738 O O . ASP A 1 96 ? 3.735 -4.370 -0.994 1.00 95.19 96 ASP A O 1
ATOM 742 N N . ALA A 1 97 ? 2.490 -5.857 0.130 1.00 93.56 97 ALA A N 1
ATOM 743 C CA . ALA A 1 97 ? 2.744 -6.953 -0.803 1.00 93.56 97 ALA A CA 1
ATOM 744 C C . ALA A 1 97 ? 2.220 -6.640 -2.216 1.00 93.56 97 ALA A C 1
ATOM 746 O O . ALA A 1 97 ? 2.911 -6.924 -3.200 1.00 93.56 97 ALA A O 1
ATOM 747 N N . PHE A 1 98 ? 1.049 -6.004 -2.315 1.00 91.75 98 PHE A N 1
ATOM 748 C CA . PHE A 1 98 ? 0.475 -5.543 -3.580 1.00 91.75 98 PHE A CA 1
ATOM 749 C C . PHE A 1 98 ? 1.353 -4.480 -4.255 1.00 91.75 98 PHE A C 1
ATOM 751 O O . PHE A 1 98 ? 1.703 -4.625 -5.429 1.00 91.75 98 PHE A O 1
ATOM 758 N N . PHE A 1 99 ? 1.800 -3.456 -3.520 1.00 91.62 99 PHE A N 1
ATOM 759 C CA . PHE A 1 99 ? 2.723 -2.456 -4.066 1.00 91.62 99 PHE A CA 1
ATOM 760 C C . PHE A 1 99 ? 4.050 -3.092 -4.515 1.00 91.62 99 PHE A C 1
ATOM 762 O O . PHE A 1 99 ? 4.536 -2.844 -5.617 1.00 91.62 99 PHE A O 1
ATOM 769 N N . LYS A 1 100 ? 4.626 -4.006 -3.728 1.00 91.12 100 LYS A N 1
ATOM 770 C CA . LYS A 1 100 ? 5.844 -4.738 -4.128 1.00 91.12 100 LYS A CA 1
ATOM 771 C C . LYS A 1 100 ? 5.649 -5.564 -5.399 1.00 91.12 100 LYS A C 1
ATOM 773 O O . LYS A 1 100 ? 6.606 -5.738 -6.160 1.00 91.12 100 LYS A O 1
ATOM 778 N N . PHE A 1 101 ? 4.452 -6.101 -5.620 1.00 88.88 101 PHE A N 1
ATOM 779 C CA . PHE A 1 101 ? 4.107 -6.821 -6.841 1.00 88.88 101 PHE A CA 1
ATOM 780 C C . PHE A 1 101 ? 4.055 -5.876 -8.047 1.00 88.88 101 PHE A C 1
ATOM 782 O O . PHE A 1 101 ? 4.780 -6.087 -9.021 1.00 88.88 101 PHE A O 1
ATOM 789 N N . VAL A 1 102 ? 3.302 -4.779 -7.942 1.00 85.38 102 VAL A N 1
ATOM 790 C CA . VAL A 1 102 ? 3.210 -3.745 -8.985 1.00 85.38 102 VAL A CA 1
ATOM 791 C C . VAL A 1 102 ? 4.588 -3.156 -9.314 1.00 85.38 102 VAL A C 1
ATOM 793 O O . VAL A 1 102 ? 4.937 -3.059 -10.488 1.00 85.38 102 VAL A O 1
ATOM 796 N N . TYR A 1 103 ? 5.421 -2.858 -8.312 1.00 84.44 103 TYR A N 1
ATOM 797 C CA . TYR A 1 103 ? 6.791 -2.359 -8.502 1.00 84.44 103 TYR A CA 1
ATOM 798 C C . TYR A 1 103 ? 7.653 -3.278 -9.386 1.00 84.44 103 TYR A C 1
ATOM 800 O O . TYR A 1 103 ? 8.486 -2.811 -10.167 1.00 84.44 103 TYR A O 1
ATOM 808 N N . LYS A 1 104 ? 7.462 -4.603 -9.282 1.00 83.62 104 LYS A N 1
ATOM 809 C CA . LYS A 1 104 ? 8.147 -5.582 -10.142 1.00 83.62 104 LYS A CA 1
ATOM 810 C C . LYS A 1 104 ? 7.592 -5.566 -11.567 1.00 83.62 104 LYS A C 1
ATOM 812 O O . LYS A 1 104 ? 8.384 -5.648 -12.502 1.00 83.62 104 LYS A O 1
ATOM 817 N N . LEU A 1 105 ? 6.272 -5.445 -11.731 1.00 80.75 105 LEU A N 1
ATOM 818 C CA . LEU A 1 105 ? 5.624 -5.402 -13.049 1.00 80.75 105 LEU A CA 1
ATOM 819 C C . LEU A 1 105 ? 6.063 -4.190 -13.868 1.00 80.75 105 LEU A C 1
ATOM 821 O O . LEU A 1 105 ? 6.329 -4.313 -15.061 1.00 80.75 105 LEU A O 1
ATOM 825 N N . ILE A 1 106 ? 6.196 -3.035 -13.218 1.00 75.62 106 ILE A N 1
ATOM 826 C CA . ILE A 1 106 ? 6.576 -1.780 -13.873 1.00 75.62 106 ILE A CA 1
ATOM 827 C C . ILE A 1 106 ? 8.095 -1.646 -14.121 1.00 75.62 106 ILE A C 1
ATOM 829 O O . ILE A 1 106 ? 8.568 -0.590 -14.526 1.00 75.62 106 ILE A O 1
ATOM 833 N N . GLN A 1 107 ? 8.863 -2.720 -13.884 1.00 72.62 107 GLN A N 1
ATOM 834 C CA . GLN A 1 107 ? 10.309 -2.832 -14.126 1.00 72.62 107 GLN A CA 1
ATOM 835 C C . GLN A 1 107 ? 11.195 -1.788 -13.425 1.00 72.62 107 GLN A C 1
ATOM 837 O O . GLN A 1 107 ? 12.336 -1.580 -13.832 1.00 72.62 107 GLN A O 1
ATOM 842 N N . CYS A 1 108 ? 10.754 -1.212 -12.304 1.00 69.19 108 CYS A N 1
ATOM 843 C CA . CYS A 1 108 ? 11.571 -0.266 -11.536 1.00 69.19 108 CYS A CA 1
ATOM 844 C C . CYS A 1 108 ? 12.913 -0.833 -11.037 1.00 69.19 108 CYS A C 1
ATOM 846 O O . CYS A 1 108 ? 13.825 -0.081 -10.712 1.00 69.19 108 CYS A O 1
ATOM 848 N N . LYS A 1 109 ? 13.048 -2.163 -10.986 1.00 61.34 109 LYS A N 1
ATOM 849 C CA . LYS A 1 109 ? 14.292 -2.856 -10.618 1.00 61.34 109 LYS A CA 1
ATOM 850 C C . LYS A 1 109 ? 15.375 -2.834 -11.703 1.00 61.34 109 LYS A C 1
ATOM 852 O O . LYS A 1 109 ? 16.508 -3.185 -11.397 1.00 61.34 109 LYS A O 1
ATOM 857 N N . ASN A 1 110 ? 15.025 -2.474 -12.938 1.00 55.81 110 ASN A N 1
ATOM 858 C CA . ASN A 1 110 ? 15.917 -2.507 -14.101 1.00 55.81 110 ASN A CA 1
ATOM 859 C C . ASN A 1 110 ? 16.397 -1.100 -14.526 1.00 55.81 110 ASN A C 1
ATOM 861 O O . ASN A 1 110 ? 16.880 -0.949 -15.649 1.00 55.81 110 ASN A O 1
ATOM 865 N N . LEU A 1 111 ? 16.222 -0.085 -13.666 1.00 53.03 111 LEU A N 1
ATOM 866 C CA . LEU A 1 111 ? 16.567 1.329 -13.898 1.00 53.03 111 LEU A CA 1
ATOM 867 C C . LEU A 1 111 ? 17.787 1.788 -13.095 1.00 53.03 111 LEU A C 1
ATOM 869 O O . LEU A 1 111 ? 17.945 1.343 -11.936 1.00 53.03 111 LEU A O 1
#

Nearest PDB structures (foldseek):
  4nwp-assembly1_B  TM=2.583E-01  e=1.702E+00  Pyrococcus horikoshii OT3
  8gyn-assembly1_A  TM=3.527E-01  e=8.081E+00  Danio rerio
  1o1i-assembly1_B-2  TM=3.104E-01  e=5.685E+00  Homo sapiens

pLDDT: mean 80.28, std 16.81, range [42.53, 96.88]

Mean predicted aligned error: 8.03 Å

Foldseek 3Di:
DDDPVVLLCCLCCPPNRPLVVQCVVQVVVVLCVVLVVQLVVLCVVVCVVCVDPDPPDPPDLDLQDLVNLVSLVSSLVSQLVSSCPDPDSSSSVSSNVSSVSVSVVSPNVVD

Radius of gyration: 15.35 Å; Cα contacts (8 Å, |Δi|>4): 71; chains: 1; bounding box: 30×40×38 Å

Solvent-accessible surface area (backbone atoms only — not comparable to full-atom values): 6397 Å² total; per-residue (Å²): 130,88,54,65,68,59,54,52,46,49,66,47,46,39,76,90,21,49,60,52,52,52,27,56,75,51,44,28,65,58,44,51,63,77,38,44,76,61,51,54,53,40,49,49,66,53,50,71,72,57,64,71,90,53,88,86,68,77,59,82,80,59,79,77,45,67,63,57,44,51,49,49,51,51,35,49,48,43,45,30,62,57,36,52,72,35,94,49,48,65,33,19,55,54,51,46,52,49,48,57,48,50,46,58,75,68,44,55,84,81,105

Secondary structure (DSSP, 8-state):
---HHHHHHHHHSTTTTHHHHHHHHTTHHHHHHHTHHHHHHHHHHHHHHS--S-TT---TT----HHHHHHHHHHHHHHHHHHTTSS-SHHHHHHHHHHHHHHHHTTGGG-